Protein AF-A0A498CNS0-F1 (afdb_monomer_lite)

pLDDT: mean 87.63, std 14.78, range [34.78, 98.25]

Organism: NCBI:txid2321404

Radius of gyration: 16.51 Å; chains: 1; bounding box: 41×41×43 Å

Secondary structure (DSSP, 8-state):
---PPTT-EE--HHHHHT-TTTGGGS-SSPPTT-EEEEEEE-SSEEEEEEEEE-SSS-EEEEEEEEEEPPTTTTTS---TT-GGGT-GGGSPSSHHHHS-HHHHHHHHS-EEEGGG--HHHHHHH---GGGT-TT--SEEEEEEETTTEEEEEEEES--HHHHHHHHHTSHHHHTTTTT--

Sequence (181 aa):
MDVLPSGIRDLTYAEALADPDFGGCVPRELVEGFAVREAHRGADSLFISFEQAVGNADYRELVLSASRAEPGDGERTVDVDAVESYDVHLYEIPWADSVPEKYMETFDHPLFRAEDLSPQVLARRVYDHRELGDEHVAADFSVLCKGGVTIRVMARNIDALALFDLLQSLPAVTAGQDAAG

Structure (mmCIF, N/CA/C/O backbone):
data_AF-A0A498CNS0-F1
#
_entry.id   AF-A0A498CNS0-F1
#
loop_
_atom_site.group_PDB
_atom_site.id
_atom_site.type_symbol
_atom_site.label_atom_id
_atom_site.label_alt_id
_atom_site.label_comp_id
_atom_site.label_asym_id
_atom_site.label_entity_id
_atom_site.label_seq_id
_atom_site.pdbx_PDB_ins_code
_atom_site.Cartn_x
_atom_site.Cartn_y
_atom_site.Cartn_z
_atom_site.occupancy
_atom_site.B_iso_or_equiv
_atom_site.auth_seq_id
_atom_site.auth_comp_id
_atom_site.auth_asym_id
_atom_site.auth_atom_id
_atom_site.pdbx_PDB_model_num
ATOM 1 N N . MET A 1 1 ? 11.265 16.323 -20.948 1.00 36.50 1 MET A N 1
ATOM 2 C CA . MET A 1 1 ? 12.182 15.826 -19.907 1.00 36.50 1 MET A CA 1
ATOM 3 C C . MET A 1 1 ? 11.947 16.712 -18.712 1.00 36.50 1 MET A C 1
ATOM 5 O O . MET A 1 1 ? 12.501 17.805 -18.670 1.00 36.50 1 MET A O 1
ATOM 9 N N . ASP A 1 2 ? 11.033 16.299 -17.841 1.00 40.03 2 ASP A N 1
ATOM 10 C CA . ASP A 1 2 ? 10.845 16.978 -16.567 1.00 40.03 2 ASP A CA 1
ATOM 11 C C . ASP A 1 2 ? 12.054 16.667 -15.695 1.00 40.03 2 ASP A C 1
ATOM 13 O O . ASP A 1 2 ? 12.425 15.512 -15.498 1.00 40.03 2 ASP A O 1
ATOM 17 N N . VAL A 1 3 ? 12.739 17.723 -15.268 1.00 44.88 3 VAL A N 1
ATOM 18 C CA . VAL A 1 3 ? 13.850 17.611 -14.332 1.00 44.88 3 VAL A CA 1
ATOM 19 C C . VAL A 1 3 ? 13.221 17.394 -12.967 1.00 44.88 3 VAL A C 1
ATOM 21 O O . VAL A 1 3 ? 12.591 18.305 -12.427 1.00 44.88 3 VAL A O 1
ATOM 24 N N . LEU A 1 4 ? 13.362 16.185 -12.431 1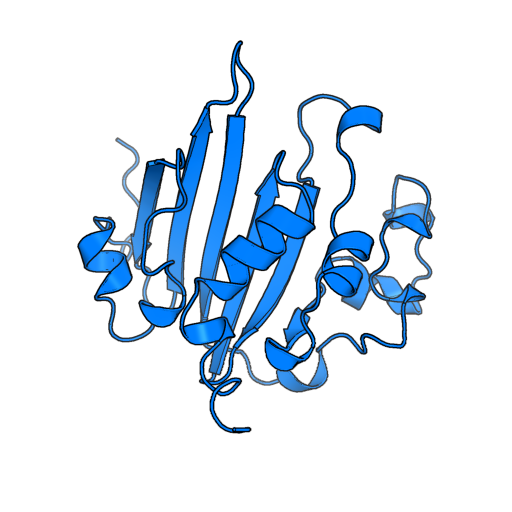.00 53.28 4 LEU A N 1
ATOM 25 C CA . LEU A 1 4 ? 12.914 15.880 -11.080 1.00 53.28 4 LEU A CA 1
ATOM 26 C C . LEU A 1 4 ? 13.603 16.827 -10.077 1.00 53.28 4 LEU A C 1
ATOM 28 O O . LEU A 1 4 ? 14.767 17.197 -10.279 1.00 53.28 4 LEU A O 1
ATOM 32 N N . PRO A 1 5 ? 12.910 17.251 -9.005 1.00 57.84 5 PRO A N 1
ATOM 33 C CA . PRO A 1 5 ? 13.506 18.102 -7.986 1.00 57.84 5 PRO A CA 1
ATOM 34 C C . PRO A 1 5 ? 14.799 17.490 -7.429 1.00 57.84 5 PRO A C 1
ATOM 36 O O . PRO A 1 5 ? 14.961 16.270 -7.362 1.00 57.84 5 PRO A O 1
ATOM 39 N N . SER A 1 6 ? 15.743 18.347 -7.033 1.00 58.00 6 SER A N 1
ATOM 40 C CA . SER A 1 6 ? 17.049 17.921 -6.522 1.00 58.00 6 SER A CA 1
ATOM 41 C C . SER A 1 6 ? 16.903 16.877 -5.409 1.00 58.00 6 SER A C 1
ATOM 43 O O . SER A 1 6 ? 16.228 17.140 -4.415 1.00 58.00 6 SER A O 1
ATOM 45 N N . GLY A 1 7 ? 17.567 15.728 -5.561 1.00 74.69 7 GLY A N 1
ATOM 46 C CA . GLY A 1 7 ? 17.535 14.627 -4.591 1.00 74.69 7 GLY A CA 1
ATOM 47 C C . GLY A 1 7 ? 16.609 13.464 -4.961 1.00 74.69 7 GLY A C 1
ATOM 48 O O . GLY A 1 7 ? 16.581 12.486 -4.220 1.00 74.69 7 GLY A O 1
ATOM 49 N N . ILE A 1 8 ? 15.900 13.537 -6.093 1.00 85.06 8 ILE A N 1
ATOM 50 C CA . ILE A 1 8 ? 15.163 12.401 -6.658 1.00 85.06 8 ILE A CA 1
ATOM 51 C C . ILE A 1 8 ? 15.997 11.737 -7.761 1.00 85.06 8 ILE A C 1
ATOM 53 O O . ILE A 1 8 ? 16.571 12.419 -8.613 1.00 85.06 8 ILE A O 1
ATOM 57 N N . ARG A 1 9 ? 16.082 10.405 -7.728 1.00 92.38 9 ARG A N 1
ATOM 58 C CA . ARG A 1 9 ? 16.800 9.578 -8.707 1.00 92.38 9 ARG A CA 1
ATOM 59 C C . ARG A 1 9 ? 15.845 8.593 -9.375 1.00 92.38 9 ARG A C 1
ATOM 61 O O . ARG A 1 9 ? 15.228 7.801 -8.668 1.00 92.38 9 ARG A O 1
ATOM 68 N N . ASP A 1 10 ? 15.805 8.590 -10.706 1.00 95.81 10 ASP A N 1
ATOM 69 C CA . ASP A 1 10 ? 15.122 7.550 -11.484 1.00 95.81 10 ASP A CA 1
ATOM 70 C C . ASP A 1 10 ? 15.713 6.169 -11.171 1.00 95.81 10 ASP A C 1
ATOM 72 O O . ASP A 1 10 ? 16.935 6.004 -11.076 1.00 95.81 10 ASP A O 1
ATOM 76 N N . LEU A 1 11 ? 14.848 5.169 -11.047 1.00 96.38 11 LEU A N 1
ATOM 77 C CA . LEU A 1 11 ? 15.221 3.778 -10.843 1.00 96.38 11 LEU A CA 1
ATOM 78 C C . LEU A 1 11 ? 14.730 2.914 -12.000 1.00 96.38 11 LEU A C 1
ATOM 80 O O 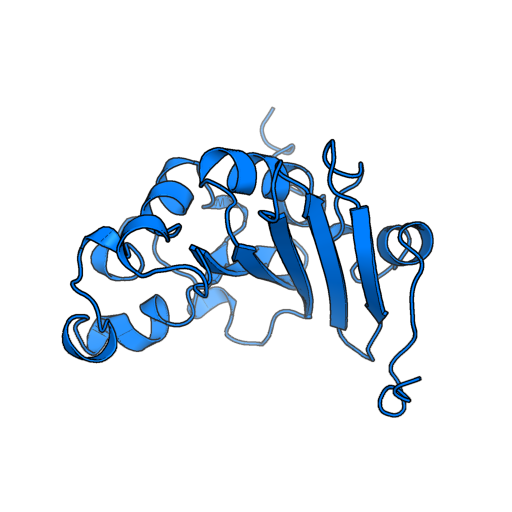. LEU A 1 11 ? 13.617 3.059 -12.504 1.00 96.38 11 LEU A O 1
ATOM 84 N N . THR A 1 12 ? 15.526 1.915 -12.354 1.00 95.88 12 THR A N 1
ATOM 85 C CA . THR A 1 12 ? 14.996 0.709 -12.991 1.00 95.88 12 THR A CA 1
ATOM 86 C C . THR A 1 12 ? 14.241 -0.142 -11.965 1.00 95.88 12 THR A C 1
ATOM 88 O O . THR A 1 12 ? 14.486 -0.056 -10.762 1.00 95.88 12 THR A O 1
ATOM 91 N N . TYR A 1 13 ? 13.372 -1.045 -12.427 1.00 95.06 13 TYR A N 1
ATOM 92 C CA . TYR A 1 13 ? 12.697 -2.003 -11.542 1.00 95.06 13 TYR A CA 1
ATOM 93 C C . TYR A 1 13 ? 13.680 -2.836 -10.704 1.00 95.06 13 TYR A C 1
ATOM 95 O O . TYR A 1 13 ? 13.464 -3.045 -9.515 1.00 95.06 13 TYR A O 1
ATOM 103 N N . ALA A 1 14 ? 14.796 -3.265 -11.305 1.00 95.25 14 ALA A N 1
ATOM 104 C CA . ALA A 1 14 ? 15.825 -4.028 -10.604 1.00 95.25 14 ALA A CA 1
ATOM 105 C C . ALA A 1 14 ? 16.505 -3.209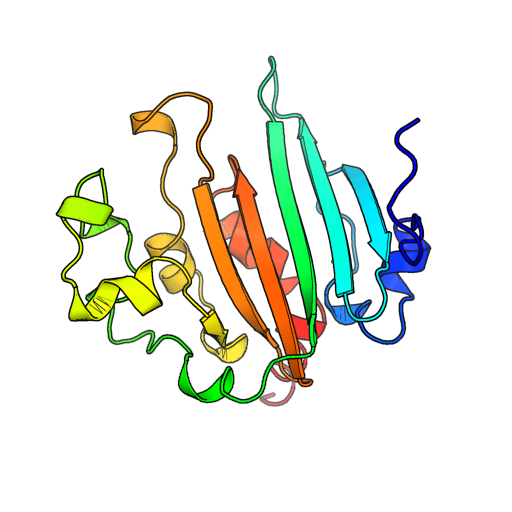 -9.495 1.00 95.25 14 ALA A C 1
ATOM 107 O O . ALA A 1 14 ? 16.799 -3.749 -8.433 1.00 95.25 14 ALA A O 1
ATOM 108 N N . GLU A 1 15 ? 16.735 -1.912 -9.714 1.00 96.81 15 GLU A N 1
ATOM 109 C CA . GLU A 1 15 ? 17.269 -1.022 -8.679 1.00 96.81 15 GLU A CA 1
ATOM 110 C C . GLU A 1 15 ? 16.251 -0.735 -7.578 1.00 96.81 15 GLU A C 1
ATOM 112 O O . GLU A 1 15 ? 16.641 -0.681 -6.417 1.00 96.81 15 GLU A O 1
ATOM 117 N N . ALA A 1 16 ? 14.968 -0.584 -7.920 1.00 96.56 16 ALA A N 1
ATOM 118 C CA . ALA A 1 16 ? 13.899 -0.427 -6.939 1.00 96.56 16 ALA A CA 1
ATOM 119 C C . ALA A 1 16 ? 13.783 -1.668 -6.044 1.00 96.56 16 ALA A C 1
ATOM 121 O O . ALA A 1 16 ? 13.741 -1.545 -4.825 1.00 96.56 16 ALA A O 1
ATOM 122 N N . LEU A 1 17 ? 13.819 -2.864 -6.636 1.00 95.06 17 LEU A N 1
ATOM 123 C CA . LEU A 1 17 ? 13.785 -4.132 -5.907 1.00 95.06 17 LEU A CA 1
ATOM 124 C C . LEU A 1 17 ? 15.029 -4.341 -5.025 1.00 95.06 17 LEU A C 1
ATOM 126 O O . LEU A 1 17 ? 14.938 -4.935 -3.953 1.00 95.06 17 LEU A O 1
ATOM 130 N N . ALA A 1 18 ? 16.190 -3.858 -5.472 1.00 96.00 18 ALA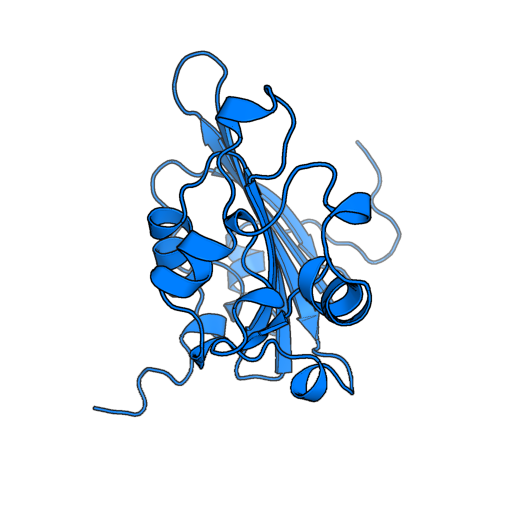 A N 1
ATOM 131 C CA . ALA A 1 18 ? 17.447 -3.936 -4.732 1.00 96.00 18 ALA A CA 1
ATOM 132 C C . ALA A 1 18 ? 17.643 -2.791 -3.720 1.00 96.00 18 ALA A C 1
ATOM 134 O O . ALA A 1 18 ? 18.686 -2.752 -3.061 1.00 96.00 18 ALA A O 1
ATOM 135 N N . ASP A 1 19 ? 16.691 -1.857 -3.598 1.00 96.25 19 ASP A N 1
ATOM 136 C CA . ASP A 1 19 ? 16.806 -0.747 -2.658 1.00 96.25 19 ASP A CA 1
ATOM 137 C C . ASP A 1 19 ? 16.874 -1.283 -1.214 1.00 96.25 19 ASP A C 1
ATOM 139 O O . ASP A 1 19 ? 16.013 -2.069 -0.802 1.00 96.25 19 ASP A O 1
ATOM 143 N N . PRO A 1 20 ? 17.893 -0.895 -0.427 1.00 93.56 20 PRO A N 1
ATOM 144 C CA . PRO A 1 20 ? 18.124 -1.474 0.893 1.00 93.56 20 PRO A CA 1
ATOM 145 C C . PRO A 1 20 ? 17.053 -1.088 1.918 1.00 93.56 20 PRO A C 1
ATOM 147 O O . PRO A 1 20 ? 16.869 -1.806 2.901 1.00 93.56 20 PRO A O 1
ATOM 150 N N . ASP A 1 21 ? 16.364 0.034 1.707 1.00 94.50 21 ASP A N 1
ATOM 151 C CA . ASP A 1 21 ? 15.381 0.569 2.643 1.00 94.50 21 ASP A CA 1
ATOM 152 C C . ASP A 1 21 ? 13.959 0.169 2.255 1.00 94.50 21 ASP A C 1
ATOM 154 O O . ASP A 1 21 ? 13.146 -0.150 3.123 1.00 94.50 21 ASP A O 1
ATOM 158 N N . PHE A 1 22 ? 13.671 0.191 0.952 1.00 96.56 22 PHE A N 1
ATOM 159 C CA . PHE A 1 22 ? 12.317 0.096 0.414 1.00 96.56 22 PHE A CA 1
ATOM 160 C C . PHE A 1 22 ? 12.123 -1.030 -0.602 1.00 96.56 22 PHE A C 1
ATOM 162 O O . PHE A 1 22 ? 10.997 -1.226 -1.052 1.00 96.56 22 PHE A O 1
ATOM 169 N N . GLY A 1 23 ? 13.148 -1.827 -0.924 1.00 95.38 23 GLY A N 1
ATOM 170 C CA . GLY A 1 23 ? 13.028 -2.932 -1.884 1.00 95.38 23 GLY A CA 1
ATOM 171 C C . GLY A 1 23 ? 11.989 -3.984 -1.485 1.00 95.38 23 GLY A C 1
ATOM 172 O O . GLY A 1 23 ? 11.350 -4.587 -2.340 1.00 95.38 23 GLY A O 1
ATOM 173 N N . GLY A 1 24 ? 11.718 -4.137 -0.183 1.00 94.88 24 GLY A N 1
ATOM 174 C CA . GLY A 1 24 ? 10.618 -4.972 0.311 1.00 94.88 24 GLY A CA 1
ATOM 175 C C . GLY A 1 24 ? 9.215 -4.447 -0.029 1.00 94.88 24 GLY A C 1
ATOM 176 O O . GLY A 1 24 ? 8.250 -5.196 0.060 1.00 94.88 24 GLY A O 1
ATOM 177 N N . CYS A 1 25 ? 9.079 -3.185 -0.426 1.00 95.50 25 CYS A N 1
ATOM 178 C CA . CYS A 1 25 ? 7.808 -2.582 -0.841 1.00 95.50 25 CYS A CA 1
ATOM 179 C C . CYS A 1 25 ? 7.560 -2.716 -2.346 1.00 95.50 25 CYS A C 1
ATOM 181 O O . CYS A 1 25 ? 6.538 -2.256 -2.845 1.00 95.50 25 CYS A O 1
ATOM 183 N N . VAL A 1 26 ? 8.499 -3.318 -3.073 1.00 94.94 26 VAL A N 1
ATOM 184 C CA . VAL A 1 26 ? 8.379 -3.598 -4.499 1.00 94.94 26 VAL A CA 1
ATOM 185 C C . VAL A 1 26 ? 7.979 -5.071 -4.653 1.00 94.94 26 VAL A C 1
ATOM 187 O O . VAL A 1 26 ? 8.562 -5.923 -3.974 1.00 94.94 26 VAL A O 1
ATOM 190 N N . PRO A 1 27 ? 6.997 -5.405 -5.512 1.00 92.38 27 PRO A N 1
ATOM 191 C CA . PRO A 1 27 ? 6.693 -6.793 -5.854 1.00 92.38 27 PRO A CA 1
ATOM 192 C C . PRO A 1 27 ? 7.969 -7.551 -6.247 1.00 92.38 27 PRO A C 1
ATOM 194 O O . PRO A 1 27 ? 8.820 -7.004 -6.942 1.00 92.38 27 PRO A O 1
ATOM 197 N N . ARG A 1 28 ? 8.151 -8.804 -5.809 1.00 86.62 28 ARG A N 1
ATOM 198 C CA . ARG A 1 28 ? 9.339 -9.590 -6.222 1.00 86.62 28 ARG A CA 1
ATOM 199 C C . ARG A 1 28 ? 9.298 -9.954 -7.696 1.00 86.62 28 ARG A C 1
ATOM 201 O O . ARG A 1 28 ? 10.308 -9.898 -8.395 1.00 86.62 28 ARG A O 1
ATOM 208 N N . GLU A 1 29 ? 8.115 -10.325 -8.148 1.00 84.19 29 GLU A N 1
ATOM 209 C CA . GLU A 1 29 ? 7.830 -10.645 -9.532 1.00 84.19 29 GLU A CA 1
ATOM 210 C C . GLU A 1 29 ? 6.868 -9.598 -10.062 1.00 84.19 29 GLU A C 1
ATOM 212 O O . GLU A 1 29 ? 5.942 -9.171 -9.369 1.00 84.19 29 GLU A O 1
ATOM 217 N N . LEU A 1 30 ? 7.119 -9.162 -11.292 1.00 78.50 30 LEU A N 1
ATOM 218 C CA . LEU A 1 30 ? 6.216 -8.247 -11.957 1.00 78.50 30 LEU A CA 1
ATOM 219 C C . LEU A 1 30 ? 4.898 -8.983 -12.172 1.00 78.50 30 LEU A C 1
ATOM 221 O O . LEU A 1 30 ? 4.879 -10.053 -12.783 1.00 78.50 30 LEU A O 1
ATOM 225 N N . VAL A 1 31 ? 3.812 -8.422 -11.653 1.00 74.38 31 VAL A N 1
ATOM 226 C CA . VAL A 1 31 ? 2.499 -9.047 -11.789 1.00 74.38 31 VAL A CA 1
ATOM 227 C C . VAL A 1 31 ? 2.139 -9.157 -13.259 1.00 74.38 31 VAL A C 1
ATOM 229 O O . VAL A 1 31 ? 2.382 -8.239 -14.043 1.00 74.38 31 VAL A O 1
ATOM 232 N N . GLU A 1 32 ? 1.613 -10.318 -13.644 1.00 79.56 32 GLU A N 1
ATOM 233 C CA . GLU A 1 32 ? 1.422 -10.668 -15.045 1.00 79.56 32 GLU A CA 1
ATOM 234 C C . GLU A 1 32 ? 0.645 -9.576 -15.795 1.00 79.56 32 GLU A C 1
ATOM 236 O O . GLU A 1 32 ? -0.454 -9.172 -15.412 1.00 79.56 32 GLU A O 1
ATOM 241 N N . GLY A 1 33 ? 1.251 -9.082 -16.876 1.00 82.38 33 GLY A N 1
ATOM 242 C CA . GLY A 1 33 ? 0.691 -8.051 -17.744 1.00 82.38 33 GLY A CA 1
ATOM 243 C C . GLY A 1 33 ? 0.803 -6.611 -17.230 1.00 82.38 33 GLY A C 1
ATOM 244 O O . GLY A 1 33 ? 0.496 -5.703 -18.001 1.00 82.38 33 GLY A O 1
ATOM 245 N N . PHE A 1 34 ? 1.281 -6.374 -16.006 1.00 89.69 34 PHE A N 1
ATOM 246 C CA . PHE A 1 34 ? 1.726 -5.044 -15.588 1.00 89.69 34 PHE A CA 1
ATOM 247 C C . PHE A 1 34 ? 3.117 -4.752 -16.144 1.00 89.69 34 PHE A C 1
ATOM 249 O O . PHE A 1 34 ? 3.992 -5.610 -16.164 1.00 89.69 34 PHE A O 1
ATOM 256 N N . ALA A 1 35 ? 3.330 -3.517 -16.581 1.00 92.44 35 ALA A N 1
ATOM 257 C CA . ALA A 1 35 ? 4.625 -2.972 -16.947 1.00 92.44 35 ALA A CA 1
ATOM 258 C C . ALA A 1 35 ? 4.968 -1.816 -16.007 1.00 92.44 35 ALA A C 1
ATOM 260 O O . ALA A 1 35 ? 4.101 -1.014 -15.664 1.00 92.44 35 ALA A O 1
ATOM 261 N N . VAL A 1 36 ? 6.237 -1.709 -15.614 1.00 94.75 36 VAL A N 1
ATOM 262 C CA . VAL A 1 36 ? 6.721 -0.560 -14.836 1.00 94.75 36 VAL A CA 1
ATOM 263 C C . VAL A 1 36 ? 6.646 0.684 -15.712 1.00 94.75 36 VAL A C 1
ATOM 265 O O . VAL A 1 36 ? 7.128 0.667 -16.848 1.00 94.75 36 VAL A O 1
ATOM 268 N N . ARG A 1 37 ? 6.042 1.752 -15.192 1.00 94.88 37 ARG A N 1
ATOM 269 C CA . ARG A 1 37 ? 5.937 3.037 -15.886 1.00 94.88 37 ARG A CA 1
ATOM 270 C C . ARG A 1 37 ? 7.033 3.987 -15.468 1.00 94.88 37 ARG A C 1
ATOM 272 O O . ARG A 1 37 ? 7.766 4.487 -16.315 1.00 94.88 37 ARG A O 1
ATOM 279 N N . GLU A 1 38 ? 7.180 4.166 -14.170 1.00 95.25 38 GLU A N 1
ATOM 280 C CA . GLU A 1 38 ? 8.241 4.966 -13.590 1.00 95.25 38 GLU A CA 1
ATOM 281 C C . GLU A 1 38 ? 8.546 4.476 -12.178 1.00 95.25 38 GLU A C 1
ATOM 283 O O . GLU A 1 38 ? 7.704 3.882 -11.502 1.00 95.25 38 GLU A O 1
ATOM 288 N N . ALA A 1 39 ? 9.777 4.711 -11.746 1.00 96.75 39 ALA A N 1
ATOM 289 C CA . ALA A 1 39 ? 10.206 4.447 -10.390 1.00 96.75 39 ALA A CA 1
ATOM 290 C C . ALA A 1 39 ? 11.235 5.497 -9.988 1.00 96.75 39 ALA A C 1
ATOM 292 O O . ALA A 1 39 ? 12.136 5.812 -10.764 1.00 96.75 39 ALA A O 1
ATOM 293 N N . HIS A 1 40 ? 11.113 6.007 -8.768 1.00 95.69 40 HIS A N 1
ATOM 294 C CA . HIS A 1 40 ? 11.915 7.115 -8.264 1.00 95.69 40 HIS A CA 1
ATOM 295 C C . HIS A 1 40 ? 12.326 6.863 -6.820 1.00 95.69 40 HIS A C 1
ATOM 297 O O . HIS A 1 40 ? 11.519 6.431 -5.997 1.00 95.69 40 HIS A O 1
ATOM 303 N N . ARG A 1 41 ? 13.570 7.196 -6.481 1.00 96.31 41 ARG A N 1
ATOM 304 C CA . ARG A 1 41 ? 14.072 7.229 -5.105 1.00 96.31 41 ARG A CA 1
ATOM 305 C C . ARG A 1 41 ? 14.225 8.675 -4.658 1.00 96.31 41 ARG A C 1
ATOM 307 O O . ARG A 1 41 ? 15.034 9.398 -5.234 1.00 96.31 41 ARG A O 1
ATOM 314 N N . GLY A 1 42 ? 13.467 9.086 -3.644 1.00 92.88 42 GLY A N 1
ATOM 315 C CA . GLY A 1 42 ? 13.698 10.330 -2.902 1.00 92.88 42 GLY A CA 1
ATOM 316 C C . GLY A 1 42 ? 14.775 10.153 -1.826 1.00 92.88 42 GLY A C 1
ATOM 317 O O . GLY A 1 42 ? 15.505 9.170 -1.845 1.00 92.88 42 GLY A O 1
ATOM 318 N N . ALA A 1 43 ? 14.862 11.057 -0.847 1.00 89.69 43 ALA A N 1
ATOM 319 C CA . ALA A 1 43 ? 15.755 10.871 0.306 1.00 89.69 43 ALA A CA 1
ATOM 320 C C . ALA A 1 43 ? 15.239 9.763 1.245 1.00 89.69 43 ALA A C 1
ATOM 322 O O . ALA A 1 43 ? 15.941 8.786 1.502 1.00 89.69 43 ALA A O 1
ATOM 323 N N . ASP A 1 44 ? 13.961 9.839 1.624 1.00 91.25 44 ASP A N 1
ATOM 324 C CA . ASP A 1 44 ? 13.314 8.939 2.595 1.00 91.25 44 ASP A CA 1
ATOM 325 C C . ASP A 1 44 ? 12.070 8.241 2.028 1.00 91.25 44 ASP A C 1
ATOM 327 O O . ASP A 1 44 ? 11.182 7.814 2.768 1.00 91.25 44 ASP A O 1
ATOM 331 N N . SER A 1 45 ? 11.996 8.135 0.700 1.00 95.25 45 SER A N 1
ATOM 332 C CA . SER A 1 45 ? 10.889 7.484 0.011 1.00 95.25 45 SER A CA 1
ATOM 333 C C . SER A 1 45 ? 11.310 6.778 -1.272 1.00 95.25 45 SER A C 1
ATOM 335 O O . SER A 1 45 ? 12.308 7.143 -1.905 1.00 95.25 45 SER A O 1
ATOM 337 N N . LEU A 1 46 ? 10.509 5.790 -1.663 1.00 97.62 46 LEU A N 1
ATOM 338 C CA . LEU A 1 46 ? 10.535 5.142 -2.969 1.00 97.62 46 LEU A CA 1
ATOM 339 C C . LEU A 1 46 ? 9.133 5.191 -3.569 1.00 97.62 46 LEU A C 1
ATOM 341 O O . LEU A 1 46 ? 8.164 4.796 -2.928 1.00 97.62 46 LEU A O 1
ATOM 345 N N . PHE A 1 47 ? 9.040 5.649 -4.807 1.00 97.50 47 PHE A N 1
ATOM 346 C CA . PHE A 1 47 ? 7.823 5.641 -5.605 1.00 97.50 47 PHE A CA 1
ATOM 347 C C . PHE A 1 47 ? 7.993 4.657 -6.757 1.00 97.50 47 PHE A C 1
ATOM 349 O O . PHE A 1 47 ? 9.051 4.628 -7.387 1.00 97.50 47 PHE A O 1
ATOM 356 N N . ILE A 1 48 ? 6.960 3.879 -7.060 1.00 97.19 48 ILE A N 1
ATOM 357 C CA . ILE A 1 48 ? 6.900 3.067 -8.271 1.00 97.19 48 ILE A CA 1
ATOM 358 C C . ILE A 1 48 ? 5.462 2.962 -8.768 1.00 97.19 48 ILE A C 1
ATOM 360 O O . ILE A 1 48 ? 4.540 2.723 -7.987 1.00 97.19 48 ILE A O 1
ATOM 364 N N . SER A 1 49 ? 5.277 3.125 -10.074 1.00 96.06 49 SER A N 1
ATOM 365 C CA . SER A 1 49 ? 3.990 2.943 -10.733 1.00 96.06 49 SER A CA 1
ATOM 366 C C . SER A 1 49 ? 4.055 1.850 -11.793 1.00 96.06 49 SER A C 1
ATOM 368 O O . SER A 1 49 ? 5.059 1.644 -12.488 1.00 96.06 49 SER A O 1
ATOM 370 N N . PHE A 1 50 ? 2.949 1.130 -11.908 1.00 94.75 50 PHE A N 1
ATOM 371 C CA . PHE A 1 50 ? 2.749 0.042 -12.841 1.00 94.75 50 PHE A CA 1
ATOM 372 C C . PHE A 1 50 ? 1.473 0.286 -13.630 1.00 94.75 50 PHE A C 1
ATOM 374 O O . PHE A 1 50 ? 0.467 0.723 -13.074 1.00 94.75 50 PHE A O 1
ATOM 381 N N . GLU A 1 51 ? 1.491 -0.076 -14.908 1.00 93.38 51 GLU A N 1
ATOM 382 C CA . GLU A 1 51 ? 0.301 -0.052 -15.750 1.00 93.38 51 GLU A CA 1
ATOM 383 C C . GLU A 1 51 ? 0.143 -1.365 -16.512 1.00 93.38 51 GLU A C 1
ATOM 385 O O . GLU A 1 51 ? 1.106 -1.885 -17.076 1.00 93.38 51 GLU A O 1
ATOM 390 N N . GLN A 1 52 ? -1.083 -1.873 -16.573 1.00 90.81 52 GLN A N 1
ATOM 391 C CA . GLN A 1 52 ? -1.476 -2.999 -17.414 1.00 90.81 52 GLN A CA 1
ATOM 392 C C . GLN A 1 52 ? -2.543 -2.534 -18.403 1.00 90.81 52 GLN A C 1
ATOM 394 O O . GLN A 1 52 ? -3.595 -2.053 -17.994 1.00 90.81 52 GLN A O 1
ATOM 399 N N . ALA A 1 53 ? -2.311 -2.719 -19.702 1.00 87.69 53 ALA A N 1
ATOM 400 C CA . ALA A 1 53 ? -3.338 -2.467 -20.711 1.00 87.69 53 ALA A CA 1
ATOM 401 C C . ALA A 1 53 ? -4.424 -3.555 -20.653 1.00 87.69 53 ALA A C 1
ATOM 403 O O . ALA A 1 53 ? -4.106 -4.747 -20.618 1.00 87.69 53 ALA A O 1
ATOM 404 N N . VAL A 1 54 ? -5.699 -3.160 -20.687 1.00 81.06 54 VAL A N 1
ATOM 405 C CA . VAL A 1 54 ? -6.849 -4.072 -20.615 1.00 81.06 54 VAL A CA 1
ATOM 406 C C . VAL A 1 54 ? -7.780 -3.826 -21.803 1.00 81.06 54 VAL A C 1
ATOM 408 O O . VAL A 1 54 ? -8.862 -3.274 -21.685 1.00 81.06 54 VAL A O 1
ATOM 411 N N . GLY A 1 55 ? -7.369 -4.248 -22.999 1.00 75.06 55 GLY A N 1
ATOM 412 C CA . GLY A 1 55 ? -8.206 -4.106 -24.193 1.00 75.06 55 GLY A CA 1
ATOM 413 C C . GLY A 1 55 ? -8.268 -2.674 -24.741 1.00 75.06 55 GLY A C 1
ATOM 414 O O . GLY A 1 55 ? -7.247 -1.999 -24.848 1.00 75.06 55 GLY A O 1
ATOM 415 N N . ASN A 1 56 ? -9.442 -2.253 -25.218 1.00 62.59 56 ASN A N 1
ATOM 416 C CA . ASN A 1 56 ? -9.587 -1.099 -26.112 1.00 62.59 56 ASN A CA 1
ATOM 417 C C . ASN A 1 56 ? -9.606 0.232 -25.329 1.00 62.59 56 ASN A C 1
ATOM 419 O O . ASN A 1 56 ? -10.671 0.774 -25.066 1.00 62.59 56 ASN A O 1
ATOM 423 N N . ALA A 1 57 ? -8.411 0.749 -25.020 1.00 65.38 57 ALA A N 1
ATOM 424 C CA . ALA A 1 57 ? -8.124 2.006 -24.307 1.00 65.38 57 ALA A CA 1
ATOM 425 C C . ALA A 1 57 ? -8.283 2.002 -22.774 1.00 65.38 57 ALA A C 1
ATOM 427 O O . ALA A 1 57 ? -7.911 2.991 -22.146 1.00 65.38 57 ALA A O 1
ATOM 428 N N . ASP A 1 58 ? -8.707 0.890 -22.171 1.00 78.44 58 ASP A N 1
ATOM 429 C CA . ASP A 1 58 ? -8.694 0.741 -20.714 1.00 78.44 58 ASP A CA 1
ATOM 430 C C . ASP A 1 58 ? -7.322 0.288 -20.209 1.00 78.44 58 ASP A C 1
ATOM 432 O O . ASP A 1 58 ? -6.588 -0.467 -20.862 1.00 78.44 58 ASP A O 1
ATOM 436 N N . TYR A 1 59 ? -6.986 0.724 -19.001 1.00 85.81 59 TYR A N 1
ATOM 437 C CA . TYR A 1 59 ? -5.777 0.321 -18.302 1.00 85.81 59 TYR A CA 1
ATOM 438 C C . TYR A 1 59 ? -6.049 0.133 -16.812 1.00 85.81 59 TYR A C 1
ATOM 440 O O . TYR A 1 59 ? -6.981 0.702 -16.244 1.00 85.81 59 TYR A O 1
ATOM 448 N N . ARG A 1 60 ? -5.214 -0.680 -16.178 1.00 89.38 60 ARG A N 1
ATOM 449 C CA . ARG A 1 60 ? -5.090 -0.792 -14.728 1.00 89.38 60 ARG A CA 1
ATOM 450 C C . ARG A 1 60 ? -3.850 -0.060 -14.297 1.00 89.38 60 ARG A C 1
ATOM 452 O O . ARG A 1 60 ? -2.808 -0.225 -14.924 1.00 89.38 60 ARG A O 1
ATOM 459 N N . GLU A 1 61 ? -3.953 0.684 -13.212 1.00 92.12 61 GLU A N 1
ATOM 460 C CA . GLU A 1 61 ? -2.826 1.398 -12.628 1.00 92.12 61 GLU A CA 1
ATOM 461 C C . GLU A 1 61 ? -2.667 0.985 -11.173 1.00 92.12 61 GLU A C 1
ATOM 463 O O . GLU A 1 61 ? -3.645 0.918 -10.425 1.00 92.12 61 GLU A O 1
ATOM 468 N N . LEU A 1 62 ? -1.425 0.725 -10.785 1.00 94.12 62 LEU A N 1
ATOM 469 C CA . LEU A 1 62 ? -1.027 0.554 -9.400 1.00 94.12 62 LEU A CA 1
ATOM 470 C C . LEU A 1 62 ? 0.124 1.505 -9.116 1.00 94.12 62 LEU A C 1
ATOM 472 O O . LEU A 1 62 ? 1.140 1.474 -9.806 1.00 94.12 62 LEU A O 1
ATOM 476 N N . VAL A 1 63 ? -0.012 2.297 -8.064 1.00 96.06 63 VAL A N 1
ATOM 477 C CA . VAL A 1 63 ? 1.048 3.159 -7.556 1.00 96.06 63 VAL A CA 1
ATOM 478 C C . VAL A 1 63 ? 1.352 2.756 -6.125 1.00 96.06 63 VAL A C 1
ATOM 480 O O . VAL A 1 63 ? 0.451 2.667 -5.288 1.00 96.06 63 VAL A O 1
ATOM 483 N N . LEU A 1 64 ? 2.633 2.531 -5.851 1.00 97.62 64 LEU A N 1
ATOM 484 C CA . LEU A 1 64 ? 3.158 2.256 -4.523 1.00 97.62 64 LEU A CA 1
ATOM 485 C C . LEU A 1 64 ? 4.130 3.371 -4.150 1.00 97.62 64 LEU A C 1
ATOM 487 O O . LEU A 1 64 ? 5.110 3.620 -4.852 1.00 97.62 64 LEU A O 1
ATOM 491 N N . SER A 1 65 ? 3.864 4.033 -3.029 1.00 97.62 65 SER A N 1
ATOM 492 C CA . SER A 1 65 ? 4.764 5.028 -2.450 1.00 97.62 65 SER A CA 1
ATOM 493 C C . SER A 1 65 ? 5.146 4.594 -1.045 1.00 97.62 65 SER A C 1
ATOM 495 O O . SER A 1 65 ? 4.329 4.659 -0.129 1.00 97.62 65 SER A O 1
ATOM 497 N N . ALA A 1 66 ? 6.386 4.153 -0.877 1.00 97.75 66 ALA A N 1
ATOM 498 C CA . ALA A 1 66 ? 6.942 3.730 0.395 1.00 97.75 66 ALA A CA 1
ATOM 499 C C . ALA A 1 66 ? 7.714 4.870 1.067 1.00 97.75 66 ALA A C 1
ATOM 501 O O . ALA A 1 66 ? 8.460 5.596 0.408 1.00 97.75 66 ALA A O 1
ATOM 502 N N . SER A 1 67 ? 7.574 4.994 2.381 1.00 96.75 67 SER A N 1
ATOM 503 C CA . SER A 1 67 ? 8.364 5.890 3.229 1.00 96.75 67 SER A CA 1
ATOM 504 C C . SER A 1 67 ? 8.572 5.268 4.605 1.00 96.75 67 SER A C 1
ATOM 506 O O . SER A 1 67 ? 7.934 4.276 4.962 1.00 96.75 67 SER A O 1
ATOM 508 N N . ARG A 1 68 ? 9.472 5.829 5.415 1.00 95.31 68 ARG A N 1
ATOM 509 C CA . ARG A 1 68 ? 9.556 5.428 6.827 1.00 95.31 68 ARG A CA 1
ATOM 510 C C . ARG A 1 68 ? 8.231 5.718 7.530 1.00 95.31 68 ARG A C 1
ATOM 512 O O . ARG A 1 68 ? 7.600 6.733 7.245 1.00 95.31 68 ARG A O 1
ATOM 519 N N . ALA A 1 69 ? 7.833 4.816 8.423 1.00 94.56 69 ALA A N 1
ATOM 520 C CA . ALA A 1 69 ? 6.677 5.037 9.278 1.00 94.56 69 ALA A CA 1
ATOM 521 C C . ALA A 1 69 ? 6.932 6.241 10.190 1.00 94.56 69 ALA A C 1
ATOM 523 O O . ALA A 1 69 ? 8.036 6.404 10.726 1.00 94.56 69 ALA A O 1
ATOM 524 N N . GLU A 1 70 ? 5.915 7.075 10.364 1.00 93.00 70 GLU A N 1
ATOM 525 C CA . GLU A 1 70 ? 6.010 8.252 11.217 1.00 93.00 70 GLU A CA 1
ATOM 526 C C . GLU A 1 70 ? 5.711 7.900 12.684 1.00 93.00 70 GLU A C 1
ATOM 528 O O . GLU A 1 70 ? 4.983 6.942 12.973 1.00 93.00 70 GLU A O 1
ATOM 533 N N . PRO A 1 71 ? 6.244 8.663 13.656 1.00 92.06 71 PRO A N 1
ATOM 534 C CA . PRO A 1 71 ? 5.793 8.554 15.038 1.00 92.06 71 PRO A CA 1
ATOM 535 C C . PRO A 1 71 ? 4.276 8.782 15.112 1.00 92.06 71 PRO A C 1
ATOM 537 O O . PRO A 1 71 ? 3.798 9.827 14.682 1.00 92.06 71 PRO A O 1
ATOM 540 N N . GLY A 1 72 ? 3.525 7.832 15.671 1.00 90.62 72 GLY A N 1
ATOM 541 C CA . GLY A 1 72 ? 2.060 7.911 15.735 1.00 90.62 72 GLY A CA 1
ATOM 542 C C . GLY A 1 72 ? 1.321 7.045 14.708 1.00 90.62 72 GLY A C 1
ATOM 543 O O . GLY A 1 72 ? 0.122 6.815 14.862 1.00 90.62 72 GLY A O 1
ATOM 544 N N . ASP A 1 73 ? 2.005 6.528 13.676 1.00 92.19 73 ASP A N 1
ATOM 545 C CA . ASP A 1 73 ? 1.357 5.679 12.662 1.00 92.19 73 ASP A CA 1
ATOM 546 C C . ASP A 1 73 ? 0.753 4.410 13.285 1.00 92.19 73 ASP A C 1
ATOM 548 O O . ASP A 1 73 ? -0.288 3.938 12.838 1.00 92.19 73 ASP A O 1
ATOM 552 N N . GLY A 1 74 ? 1.361 3.877 14.350 1.00 90.75 74 GLY A N 1
ATOM 553 C CA . GLY A 1 74 ? 0.852 2.702 15.059 1.00 90.75 74 GLY A CA 1
ATOM 554 C C . GLY A 1 74 ? -0.478 2.945 15.778 1.00 90.75 74 GLY A C 1
ATOM 555 O O . GLY A 1 74 ? -1.293 2.029 15.867 1.00 90.75 74 GLY A O 1
ATOM 556 N N . GLU A 1 75 ? -0.706 4.157 16.277 1.00 91.69 75 GLU A N 1
ATOM 557 C CA . GLU A 1 75 ? -1.933 4.577 16.953 1.00 91.69 75 GLU A CA 1
ATOM 558 C C . GLU A 1 75 ? -3.031 4.996 15.965 1.00 91.69 75 GLU A C 1
ATOM 560 O O . GLU A 1 75 ? -4.212 4.851 16.271 1.00 91.69 75 GLU A O 1
ATOM 565 N N . ARG A 1 76 ? -2.648 5.484 14.778 1.00 93.56 76 ARG A N 1
ATOM 566 C CA . ARG A 1 76 ? -3.563 5.928 13.710 1.00 93.56 76 ARG A CA 1
ATOM 567 C C . ARG A 1 76 ? -4.147 4.779 12.884 1.00 93.56 76 ARG A C 1
ATOM 569 O O . ARG A 1 76 ? -5.015 4.994 12.040 1.00 93.56 76 ARG A O 1
ATOM 576 N N . THR A 1 77 ? -3.660 3.559 13.086 1.00 96.44 77 THR A N 1
ATOM 577 C CA . THR A 1 77 ? -4.131 2.397 12.332 1.00 96.44 77 THR A CA 1
ATOM 578 C C . THR A 1 77 ? -5.634 2.181 12.480 1.00 96.44 77 THR A C 1
ATOM 580 O O . THR A 1 77 ? -6.165 2.286 13.586 1.00 96.44 77 THR A O 1
ATOM 583 N N . VAL A 1 78 ? -6.277 1.768 11.395 1.00 96.94 78 VAL A N 1
ATOM 584 C CA . VAL A 1 78 ? -7.676 1.343 11.369 1.00 96.94 78 VAL A CA 1
ATOM 585 C C . VAL A 1 78 ? -7.894 0.162 12.319 1.00 96.94 78 VAL A C 1
ATOM 587 O O . VAL A 1 78 ? -7.121 -0.796 12.316 1.00 96.94 78 VAL A O 1
ATOM 590 N N . ASP A 1 79 ? -8.975 0.217 13.093 1.00 96.38 79 ASP A N 1
ATOM 591 C CA . ASP A 1 79 ? -9.572 -0.962 13.721 1.00 96.38 79 ASP A CA 1
ATOM 592 C C . ASP A 1 79 ? -10.474 -1.651 12.685 1.00 96.38 79 ASP A C 1
ATOM 594 O O . ASP A 1 79 ? -11.512 -1.113 12.294 1.00 96.38 79 ASP A O 1
ATOM 598 N N . VAL A 1 80 ? -10.063 -2.822 12.189 1.00 96.56 80 VAL A N 1
ATOM 599 C CA . VAL A 1 80 ? -10.764 -3.517 11.093 1.00 96.56 80 VAL A CA 1
ATOM 600 C C . VAL A 1 80 ? -12.151 -4.037 11.477 1.00 96.56 80 VAL A C 1
ATOM 602 O O . VAL A 1 80 ? -12.969 -4.278 10.578 1.00 96.56 80 VAL A O 1
ATOM 605 N N . ASP A 1 81 ? -12.435 -4.154 12.777 1.00 96.44 81 ASP A N 1
ATOM 606 C CA . ASP A 1 81 ? -13.758 -4.500 13.298 1.00 96.44 81 ASP A CA 1
ATOM 607 C C . ASP A 1 81 ? -14.701 -3.281 13.324 1.00 96.44 81 ASP A C 1
ATOM 609 O O . ASP A 1 81 ? -15.922 -3.441 13.239 1.00 96.44 81 ASP A O 1
ATOM 613 N N . ALA A 1 82 ? -14.160 -2.058 13.353 1.00 96.50 82 ALA A N 1
ATOM 614 C CA . ALA A 1 82 ? -14.910 -0.805 13.259 1.00 96.50 82 ALA A CA 1
ATOM 615 C C . ALA A 1 82 ? -15.168 -0.422 11.790 1.00 96.50 82 ALA A C 1
ATOM 617 O O . ALA A 1 82 ? -14.620 0.554 11.269 1.00 96.50 82 ALA A O 1
ATOM 618 N N . VAL A 1 83 ? -16.001 -1.211 11.108 1.00 97.25 83 VAL A N 1
ATOM 619 C CA . VAL A 1 83 ? -16.262 -1.116 9.657 1.00 97.25 83 VAL A CA 1
ATOM 620 C C . VAL A 1 83 ? -16.676 0.277 9.182 1.00 97.25 83 VAL A C 1
ATOM 622 O O . VAL A 1 83 ? -16.272 0.705 8.105 1.00 97.25 83 VAL A O 1
ATOM 625 N N . GLU A 1 84 ? -17.403 1.029 10.005 1.00 97.12 84 GLU A N 1
ATOM 626 C CA . GLU A 1 84 ? -17.863 2.386 9.704 1.00 97.12 84 GLU A CA 1
ATOM 627 C C . GLU A 1 84 ? -16.715 3.386 9.506 1.00 97.12 84 GLU A C 1
ATOM 629 O O . GLU A 1 84 ? -16.932 4.462 8.951 1.00 97.12 84 GLU A O 1
ATOM 634 N N . SER A 1 85 ? -15.503 3.044 9.948 1.00 96.62 85 SER A N 1
ATOM 635 C CA . SER A 1 85 ? -14.319 3.891 9.809 1.00 96.62 85 SER A CA 1
ATOM 636 C C . SER A 1 85 ? -13.619 3.782 8.453 1.00 96.62 85 SER A C 1
ATOM 638 O O . SER A 1 85 ? -12.788 4.635 8.158 1.00 96.62 85 SER A O 1
ATOM 640 N N . TYR A 1 86 ? -13.924 2.771 7.626 1.00 96.56 86 TYR A N 1
ATOM 641 C CA . TYR A 1 86 ? -13.193 2.549 6.367 1.00 96.56 86 TYR A CA 1
ATOM 642 C C . TYR A 1 86 ? -14.004 1.937 5.217 1.00 96.56 86 TYR A C 1
ATOM 644 O O . TYR A 1 86 ? -13.540 1.984 4.074 1.00 96.56 86 TYR A O 1
ATOM 652 N N . ASP A 1 87 ? -15.168 1.341 5.489 1.00 96.31 87 ASP A N 1
ATOM 653 C CA . ASP A 1 87 ? -16.001 0.722 4.459 1.00 96.31 87 ASP A CA 1
ATOM 654 C C . ASP A 1 87 ? -16.689 1.799 3.616 1.00 96.31 87 ASP A C 1
ATOM 656 O O . ASP A 1 87 ? -17.575 2.523 4.078 1.00 96.31 87 ASP A O 1
ATOM 660 N N . VAL A 1 88 ? -16.254 1.913 2.363 1.00 93.88 88 VAL A N 1
ATOM 661 C CA . VAL A 1 88 ? -16.714 2.946 1.429 1.00 93.88 88 VAL A CA 1
ATOM 662 C C . VAL A 1 88 ? -18.131 2.700 0.930 1.00 93.88 88 VAL A C 1
ATOM 664 O O . VAL A 1 88 ? -18.785 3.634 0.476 1.00 93.88 88 VAL A O 1
ATOM 667 N N . HIS A 1 89 ? -18.628 1.466 1.045 1.00 92.31 89 HIS A N 1
ATOM 668 C CA . HIS A 1 89 ? -19.958 1.075 0.572 1.00 92.31 89 HIS A CA 1
ATOM 669 C C . HIS A 1 89 ? -21.067 1.421 1.571 1.00 92.31 89 HIS A C 1
ATOM 671 O O . HIS A 1 89 ? -22.247 1.289 1.252 1.00 92.31 89 HIS A O 1
ATOM 677 N N . LEU A 1 90 ? -20.712 1.868 2.782 1.00 95.56 90 LEU A N 1
ATOM 678 C CA . LEU A 1 90 ? -21.674 2.314 3.796 1.00 95.56 90 LEU A CA 1
ATOM 679 C C . LEU A 1 90 ? -22.187 3.740 3.563 1.00 95.56 90 LEU A C 1
ATOM 681 O O . LEU A 1 90 ? -23.142 4.156 4.222 1.00 95.56 90 LEU A O 1
ATOM 685 N N . TYR A 1 91 ? -21.558 4.489 2.658 1.00 93.44 91 TYR A N 1
ATOM 686 C CA . TYR A 1 91 ? -21.751 5.924 2.523 1.00 93.44 91 TYR A CA 1
ATOM 687 C C . TYR A 1 91 ? -22.002 6.331 1.070 1.00 93.44 91 TYR A C 1
ATOM 689 O O . TYR A 1 91 ? -21.388 5.809 0.143 1.00 93.44 91 TYR A O 1
ATOM 697 N N . GLU A 1 92 ? -22.902 7.293 0.875 1.00 90.75 92 GLU A N 1
ATOM 698 C CA . GLU A 1 92 ? -23.193 7.861 -0.443 1.00 90.75 92 GLU A CA 1
ATOM 699 C C . GLU A 1 92 ? -22.107 8.856 -0.875 1.00 90.75 92 GLU A C 1
ATOM 701 O O . GLU A 1 92 ? -21.442 9.477 -0.057 1.00 90.75 92 GLU A O 1
ATOM 706 N N . ILE A 1 93 ? -21.919 9.040 -2.178 1.00 87.44 93 ILE A N 1
ATOM 707 C CA . ILE A 1 93 ? -20.970 10.030 -2.700 1.00 87.44 93 ILE A CA 1
ATOM 708 C C . ILE A 1 93 ? -21.714 11.357 -2.926 1.00 87.44 93 ILE A C 1
ATOM 710 O O . ILE A 1 93 ? -22.806 11.332 -3.498 1.00 87.44 93 ILE A O 1
ATOM 714 N N . PRO A 1 94 ? -21.150 12.518 -2.533 1.00 89.38 94 PRO A N 1
ATOM 715 C CA . PRO A 1 94 ? -19.785 12.730 -2.036 1.00 89.38 94 PRO A CA 1
ATOM 716 C C . PRO A 1 94 ? -19.584 12.331 -0.565 1.00 89.38 94 PRO A C 1
ATOM 718 O O . PRO A 1 94 ? -20.301 12.789 0.320 1.00 89.38 94 PRO A O 1
ATOM 721 N N . TRP A 1 95 ? -18.523 11.560 -0.293 1.00 91.06 95 TRP A N 1
ATOM 722 C CA . TRP A 1 95 ? -18.227 11.051 1.054 1.00 91.06 95 TRP A CA 1
ATOM 723 C C . TRP A 1 95 ? -18.038 12.144 2.110 1.00 91.06 95 TRP A C 1
ATOM 725 O O . TRP A 1 95 ? -18.376 11.933 3.272 1.00 91.06 95 TRP A O 1
ATOM 735 N N . ALA A 1 96 ? -17.558 13.323 1.700 1.00 91.06 96 ALA A N 1
ATOM 736 C CA . ALA A 1 96 ? -17.409 14.488 2.570 1.00 91.06 96 ALA A CA 1
ATOM 737 C C . ALA A 1 96 ? -18.722 14.899 3.267 1.00 91.06 96 ALA A C 1
ATOM 739 O O . ALA A 1 96 ? -18.673 15.445 4.367 1.00 91.06 96 ALA A O 1
ATOM 740 N N . ASP A 1 97 ? -19.876 14.609 2.652 1.00 93.94 97 ASP A N 1
ATOM 741 C CA . ASP A 1 97 ? -21.197 14.973 3.172 1.00 93.94 97 ASP A CA 1
ATOM 742 C C . ASP A 1 97 ? -21.889 13.818 3.921 1.00 93.94 97 ASP A C 1
ATOM 744 O O . ASP A 1 97 ? -22.785 14.052 4.735 1.00 93.94 97 ASP A O 1
ATOM 748 N N . SER A 1 98 ? -21.504 12.567 3.655 1.00 95.75 98 SER A N 1
ATOM 749 C CA . SER A 1 98 ? -22.193 11.373 4.164 1.00 95.75 98 SER A CA 1
ATOM 750 C C . SER A 1 98 ? -21.462 10.664 5.305 1.00 95.75 98 SER A C 1
ATOM 752 O O . SER A 1 98 ? -22.103 9.993 6.116 1.00 95.75 98 SER A O 1
ATOM 754 N N . VAL A 1 99 ? -20.130 10.752 5.356 1.00 97.12 99 VAL A N 1
ATOM 755 C CA . VAL A 1 99 ? -19.320 10.087 6.382 1.00 97.12 99 VAL A CA 1
ATOM 756 C C . VAL A 1 99 ? -19.404 10.901 7.678 1.00 97.12 99 VAL A C 1
ATOM 758 O O . VAL A 1 99 ? -19.112 12.098 7.674 1.00 97.12 99 VAL A O 1
ATOM 761 N N . PRO A 1 100 ? -19.779 10.294 8.818 1.00 97.19 100 PRO A N 1
ATOM 762 C CA . PRO A 1 100 ? -19.775 10.980 10.101 1.00 97.19 100 PRO A CA 1
ATOM 763 C C . PRO A 1 100 ? -18.395 11.554 10.436 1.00 97.19 100 PRO A C 1
ATOM 765 O O . PRO A 1 100 ? -17.394 10.848 10.344 1.00 97.19 100 PRO A O 1
ATOM 768 N N . GLU A 1 101 ? -18.350 12.794 10.932 1.00 96.19 101 GLU A N 1
ATOM 769 C CA . GLU A 1 101 ? -17.104 13.516 11.256 1.00 96.19 101 GLU A CA 1
ATOM 770 C C . GLU A 1 101 ? -16.135 12.691 12.122 1.00 96.19 101 GLU A C 1
ATOM 772 O O . GLU A 1 101 ? -14.935 12.675 11.867 1.00 96.19 101 GLU A O 1
ATOM 777 N N . LYS A 1 102 ? -16.662 11.914 13.081 1.00 95.69 102 LYS A N 1
ATOM 778 C CA . LYS A 1 102 ? -15.871 11.018 13.946 1.00 95.69 102 LYS A CA 1
ATOM 779 C C . LYS A 1 102 ? -15.071 9.937 13.203 1.00 95.69 102 LYS A C 1
ATOM 781 O O . LYS A 1 102 ? -14.175 9.355 13.800 1.00 95.69 102 LYS A O 1
ATOM 786 N N . TYR A 1 103 ? -15.435 9.621 11.963 1.00 96.00 103 TYR A N 1
ATOM 787 C CA . TYR A 1 103 ? -14.771 8.625 11.124 1.00 96.00 103 TYR A CA 1
ATOM 788 C C . TYR A 1 103 ? -13.955 9.257 10.001 1.00 96.00 103 TYR A C 1
ATOM 790 O O . TYR A 1 103 ? -13.091 8.582 9.457 1.00 96.00 103 TYR A O 1
ATOM 798 N N . MET A 1 104 ? -14.199 10.528 9.664 1.00 94.06 104 MET A N 1
ATOM 799 C CA . MET A 1 104 ? -13.672 11.162 8.454 1.00 94.06 104 MET A CA 1
ATOM 800 C C . MET A 1 104 ? -12.144 11.094 8.356 1.00 94.06 104 MET A C 1
ATOM 802 O O . MET A 1 104 ? -11.619 10.759 7.302 1.00 94.06 104 MET A O 1
ATOM 806 N N . GLU A 1 105 ? -11.427 11.349 9.454 1.00 91.81 105 GLU A N 1
ATOM 807 C CA . GLU A 1 105 ? -9.957 11.312 9.470 1.00 91.81 105 GLU A CA 1
ATOM 808 C C . GLU A 1 105 ? -9.406 9.928 9.087 1.00 91.81 105 GLU A C 1
ATOM 810 O O . GLU A 1 105 ? -8.507 9.811 8.254 1.00 91.81 105 GLU A O 1
ATOM 815 N N . THR A 1 106 ? -9.975 8.867 9.662 1.00 95.25 106 THR A N 1
ATOM 816 C CA . THR A 1 106 ? -9.596 7.483 9.353 1.00 95.25 106 THR A CA 1
ATOM 817 C C . THR A 1 106 ? -10.102 7.052 7.979 1.00 95.25 106 THR A C 1
ATOM 819 O O . THR A 1 106 ? -9.396 6.352 7.264 1.00 95.25 106 THR A O 1
ATOM 822 N N . PHE A 1 107 ? -11.302 7.477 7.594 1.00 96.00 107 PHE A N 1
ATOM 823 C CA . PHE A 1 107 ? -11.953 7.081 6.350 1.00 96.00 107 PHE A CA 1
ATOM 824 C C . PHE A 1 107 ? -11.268 7.666 5.109 1.00 96.00 107 PHE A C 1
ATOM 826 O O . PHE A 1 107 ? -11.155 6.989 4.081 1.00 96.00 107 PHE A O 1
ATOM 833 N N . ASP A 1 108 ? -10.814 8.917 5.197 1.00 92.81 108 ASP A N 1
ATOM 834 C CA . ASP A 1 108 ? -10.160 9.620 4.092 1.00 92.81 108 ASP A CA 1
ATOM 835 C C . ASP A 1 108 ? -8.749 9.066 3.841 1.00 92.81 108 ASP A C 1
ATOM 837 O O . ASP A 1 108 ? -8.357 8.801 2.701 1.00 92.81 108 ASP A O 1
ATOM 841 N N . HIS A 1 109 ? -8.001 8.785 4.915 1.00 93.31 109 HIS A N 1
ATOM 842 C CA . HIS A 1 109 ? -6.626 8.283 4.847 1.00 93.31 109 HIS A CA 1
ATOM 843 C C . HIS A 1 109 ? -6.398 7.042 5.726 1.00 93.31 109 HIS A C 1
ATOM 845 O O . HIS A 1 109 ? -5.580 7.086 6.657 1.00 93.31 109 HIS A O 1
ATOM 851 N N . PRO A 1 110 ? -7.073 5.914 5.433 1.00 97.12 110 PRO A N 1
ATOM 852 C CA . PRO A 1 110 ? -6.997 4.734 6.276 1.00 97.12 110 PRO A CA 1
ATOM 853 C C . PRO A 1 110 ? -5.600 4.130 6.216 1.00 97.12 110 PRO A C 1
ATOM 855 O O . PRO A 1 110 ? -5.036 3.920 5.141 1.00 97.12 110 PRO A O 1
ATOM 858 N N . LEU A 1 111 ? -5.052 3.838 7.392 1.00 98.00 111 LEU A N 1
ATOM 859 C CA . LEU A 1 111 ? -3.785 3.144 7.565 1.00 98.00 111 LEU A CA 1
ATOM 860 C C . LEU A 1 111 ? -4.058 1.753 8.141 1.00 98.00 111 LEU A C 1
ATOM 862 O O . LEU A 1 111 ? -4.399 1.620 9.309 1.00 98.00 111 LEU A O 1
ATOM 866 N N . PHE A 1 112 ? -3.909 0.704 7.346 1.00 97.94 112 PHE A N 1
ATOM 867 C CA . PHE A 1 112 ? -4.075 -0.672 7.815 1.00 97.94 112 PHE A CA 1
ATOM 868 C C . PHE A 1 112 ? -2.741 -1.233 8.302 1.00 97.94 112 PHE A C 1
ATOM 870 O O . PHE A 1 112 ? -1.699 -0.933 7.720 1.00 97.94 112 PHE A O 1
ATOM 877 N N . ARG A 1 113 ? -2.737 -2.097 9.323 1.00 97.12 113 ARG A N 1
ATOM 878 C CA . ARG A 1 113 ? -1.558 -2.942 9.563 1.00 97.12 113 ARG A CA 1
ATOM 879 C C . ARG A 1 113 ? -1.498 -4.012 8.486 1.00 97.12 113 ARG A C 1
ATOM 881 O O . ARG A 1 113 ? -2.527 -4.563 8.106 1.00 97.12 113 ARG A O 1
ATOM 888 N N . ALA A 1 114 ? -0.293 -4.363 8.050 1.00 96.69 114 ALA A N 1
ATOM 889 C CA . ALA A 1 114 ? -0.107 -5.441 7.081 1.00 96.69 114 ALA A CA 1
ATOM 890 C C . ALA A 1 114 ? -0.740 -6.775 7.535 1.00 96.69 114 ALA A C 1
ATOM 892 O O . ALA A 1 114 ? -1.282 -7.505 6.713 1.00 96.69 114 ALA A O 1
ATOM 893 N N . GLU A 1 115 ? -0.724 -7.066 8.840 1.00 94.69 115 GLU A N 1
ATOM 894 C CA . GLU A 1 115 ? -1.301 -8.292 9.415 1.00 94.69 115 GLU A CA 1
ATOM 895 C C . GLU A 1 115 ? -2.834 -8.310 9.482 1.00 94.69 115 GLU A C 1
ATOM 897 O O . GLU A 1 115 ? -3.412 -9.390 9.566 1.00 94.69 115 GLU A O 1
ATOM 902 N N . ASP A 1 116 ? -3.476 -7.143 9.383 1.00 96.44 116 ASP A N 1
ATOM 903 C CA . ASP A 1 116 ? -4.936 -7.006 9.400 1.00 96.44 116 ASP A CA 1
ATOM 904 C C . ASP A 1 116 ? -5.534 -7.043 7.978 1.00 96.44 116 ASP A C 1
ATOM 906 O O . ASP A 1 116 ? -6.756 -7.094 7.800 1.00 96.44 116 ASP A O 1
ATOM 910 N N . LEU A 1 117 ? -4.691 -7.019 6.936 1.00 96.31 117 LEU A N 1
ATOM 911 C CA . LEU A 1 117 ? -5.150 -7.090 5.553 1.00 96.31 117 LEU A CA 1
ATOM 912 C C . LEU A 1 117 ? -5.772 -8.455 5.250 1.00 96.31 117 LEU A C 1
ATOM 914 O O . LEU A 1 117 ? -5.188 -9.513 5.473 1.00 96.31 117 LEU A O 1
ATOM 918 N N . SER A 1 118 ? -6.953 -8.415 4.644 1.00 96.62 118 SER A N 1
ATOM 919 C CA . SER A 1 118 ? -7.672 -9.588 4.156 1.00 96.62 118 SER A CA 1
ATOM 920 C C . SER A 1 118 ? -8.453 -9.236 2.888 1.00 96.62 118 SER A C 1
ATOM 922 O O . SER A 1 118 ? -8.725 -8.051 2.648 1.00 96.62 118 SER A O 1
ATOM 924 N N . PRO A 1 119 ? -8.886 -10.235 2.096 1.00 96.25 119 PRO A N 1
ATOM 925 C CA . PRO A 1 119 ? -9.778 -9.991 0.966 1.00 96.25 119 PRO A CA 1
ATOM 926 C C . PRO A 1 119 ? -11.047 -9.228 1.369 1.00 96.25 119 PRO A C 1
ATOM 928 O O . PRO A 1 119 ? -11.517 -8.378 0.621 1.00 96.25 119 PRO A O 1
ATOM 931 N N . GLN A 1 120 ? -11.586 -9.485 2.565 1.00 96.44 120 GLN A N 1
ATOM 932 C CA . GLN A 1 120 ? -12.771 -8.806 3.090 1.00 96.44 120 GLN A CA 1
ATOM 933 C C . GLN A 1 120 ? -12.497 -7.333 3.412 1.00 96.44 120 GLN A C 1
ATOM 935 O O . GLN A 1 120 ? -13.325 -6.484 3.091 1.00 96.44 120 GLN A O 1
ATOM 940 N N . VAL A 1 121 ? -11.343 -7.018 4.009 1.00 97.25 121 VAL A N 1
ATOM 941 C CA . VAL A 1 121 ? -10.941 -5.628 4.285 1.00 97.25 121 VAL A CA 1
ATOM 942 C C . VAL A 1 121 ? -10.781 -4.850 2.980 1.00 97.25 121 VAL A C 1
ATOM 944 O O . VAL A 1 121 ? -11.328 -3.755 2.858 1.00 97.25 121 VAL A O 1
ATOM 947 N N . LEU A 1 122 ? -10.117 -5.423 1.968 1.00 95.94 122 LEU A N 1
ATOM 948 C CA . LEU A 1 122 ? -9.996 -4.742 0.676 1.00 95.94 122 LEU A CA 1
ATOM 949 C C . LEU A 1 122 ? -11.326 -4.643 -0.065 1.00 95.94 122 LEU A C 1
ATOM 951 O O . LEU A 1 122 ? -11.586 -3.609 -0.665 1.00 95.94 122 LEU A O 1
ATOM 955 N N . ALA A 1 123 ? -12.199 -5.651 0.006 1.00 94.69 123 ALA A N 1
ATOM 956 C CA . ALA A 1 123 ? -13.520 -5.582 -0.623 1.00 94.69 123 ALA A CA 1
ATOM 957 C C . ALA A 1 123 ? -14.363 -4.412 -0.091 1.00 94.69 123 ALA A C 1
ATOM 959 O O . ALA A 1 123 ? -15.146 -3.830 -0.836 1.00 94.69 123 ALA A O 1
ATOM 960 N N . ARG A 1 124 ? -14.169 -4.044 1.180 1.00 95.38 124 ARG A N 1
ATOM 961 C CA . ARG A 1 124 ? -14.811 -2.883 1.808 1.00 95.38 124 ARG A CA 1
ATOM 962 C C . ARG A 1 124 ? -14.168 -1.551 1.447 1.00 95.38 124 ARG A C 1
ATOM 964 O O . ARG A 1 124 ? -14.829 -0.527 1.533 1.00 95.38 124 ARG A O 1
ATOM 971 N N . ARG A 1 125 ? -12.881 -1.536 1.096 1.00 94.44 125 ARG A N 1
ATOM 972 C CA . ARG A 1 125 ? -12.151 -0.290 0.815 1.00 94.44 125 ARG A CA 1
ATOM 973 C C . ARG A 1 125 ? -12.057 0.035 -0.673 1.00 94.44 125 ARG A C 1
ATOM 975 O O . ARG A 1 125 ? -11.955 1.202 -1.036 1.00 94.44 125 ARG A O 1
ATOM 982 N N . VAL A 1 126 ? -12.074 -0.983 -1.524 1.00 91.50 126 VAL A N 1
ATOM 983 C CA . VAL A 1 126 ? -12.048 -0.832 -2.976 1.00 91.50 126 VAL A CA 1
ATOM 984 C C . VAL A 1 126 ? -13.466 -0.541 -3.453 1.00 91.50 126 VAL A C 1
ATOM 986 O O . VAL A 1 126 ? -14.378 -1.343 -3.247 1.00 91.50 126 VAL A O 1
ATOM 989 N N . TYR A 1 127 ? -13.642 0.607 -4.095 1.00 84.50 127 TYR A N 1
ATOM 990 C CA . TYR A 1 127 ? -14.906 1.029 -4.682 1.00 84.50 127 TYR A CA 1
ATOM 991 C C . TYR A 1 127 ? -14.939 0.738 -6.189 1.00 84.50 127 TYR A C 1
ATOM 993 O O . TYR A 1 127 ? -13.914 0.773 -6.874 1.00 84.50 127 TYR A O 1
ATOM 1001 N N . ASP A 1 128 ? -16.129 0.461 -6.725 1.00 71.69 128 ASP A N 1
ATOM 1002 C CA . ASP A 1 128 ? -16.314 0.198 -8.149 1.00 71.69 128 ASP A CA 1
ATOM 1003 C C . ASP A 1 128 ? -16.574 1.486 -8.946 1.00 71.69 128 ASP A C 1
ATOM 1005 O O . ASP A 1 128 ? -17.666 2.046 -8.946 1.00 71.69 128 ASP A O 1
ATOM 1009 N N . HIS A 1 129 ? -15.557 1.912 -9.692 1.00 62.69 129 HIS A N 1
ATOM 1010 C CA . HIS A 1 129 ? -15.565 3.042 -10.628 1.00 62.69 129 HIS A CA 1
ATOM 1011 C C . HIS A 1 129 ? -16.744 3.100 -11.622 1.00 62.69 129 HIS A C 1
ATOM 1013 O O . HIS A 1 129 ? -17.074 4.186 -12.102 1.00 62.69 129 HIS A O 1
ATOM 1019 N N . ARG A 1 130 ? -17.397 1.971 -11.943 1.00 59.59 130 ARG A N 1
ATOM 1020 C CA . ARG A 1 130 ? -18.417 1.907 -13.009 1.00 59.59 130 ARG A CA 1
ATOM 1021 C C . ARG A 1 130 ? -19.639 2.796 -12.765 1.00 59.59 130 ARG A C 1
ATOM 1023 O O . ARG A 1 130 ? -20.337 3.121 -13.723 1.00 59.59 130 ARG A O 1
ATOM 1030 N N . GLU A 1 131 ? -19.893 3.208 -11.524 1.00 53.59 131 GLU A N 1
ATOM 1031 C CA . GLU A 1 131 ? -21.024 4.082 -11.185 1.00 53.59 131 GLU A CA 1
ATOM 1032 C C . GLU A 1 131 ? -20.689 5.590 -11.218 1.00 53.59 131 GLU A C 1
ATOM 1034 O O . GLU A 1 131 ? -21.606 6.410 -11.187 1.00 53.59 131 GLU A O 1
ATOM 1039 N N . LEU A 1 132 ? -19.409 5.977 -11.348 1.00 56.19 132 LEU A N 1
ATOM 1040 C CA . LEU A 1 132 ? -18.947 7.377 -11.240 1.00 56.19 132 LEU A CA 1
ATOM 1041 C C . LEU A 1 132 ? -18.231 7.928 -12.489 1.00 56.19 132 LEU A C 1
ATOM 1043 O O . LEU A 1 132 ? -17.824 9.092 -12.498 1.00 56.19 132 LEU A O 1
ATOM 1047 N N . GLY A 1 133 ? -18.090 7.125 -13.548 1.00 57.97 133 GLY A N 1
ATOM 1048 C CA . GLY A 1 133 ? -17.400 7.504 -14.788 1.00 57.97 133 GLY A CA 1
ATOM 1049 C C . GLY A 1 133 ? -15.882 7.260 -14.768 1.00 57.97 133 GLY A C 1
ATOM 1050 O O . GLY A 1 133 ? -15.331 6.722 -13.811 1.00 57.97 133 GLY A O 1
ATOM 1051 N N . ASP A 1 134 ? -15.206 7.663 -15.846 1.00 56.09 134 ASP A N 1
ATOM 1052 C CA . ASP A 1 134 ? -13.912 7.093 -16.270 1.00 56.09 134 ASP A CA 1
ATOM 1053 C C . ASP A 1 134 ? -12.662 7.527 -15.461 1.00 56.09 134 ASP A C 1
ATOM 1055 O O . ASP A 1 134 ? -11.587 6.965 -15.655 1.00 56.09 134 ASP A O 1
ATOM 1059 N N . GLU A 1 135 ? -12.752 8.507 -14.549 1.00 55.44 135 GLU A N 1
ATOM 1060 C CA . GLU A 1 135 ? -11.568 9.184 -13.965 1.00 55.44 135 GLU A CA 1
ATOM 1061 C C . GLU A 1 135 ? -11.281 8.903 -12.470 1.00 55.44 135 GLU A C 1
ATOM 1063 O O . GLU A 1 135 ? -10.489 9.618 -11.849 1.00 55.44 135 GLU A O 1
ATOM 1068 N N . HIS A 1 136 ? -11.878 7.879 -11.850 1.00 64.56 136 HIS A N 1
ATOM 1069 C CA . HIS A 1 136 ? -11.783 7.705 -10.390 1.00 64.56 136 HIS A CA 1
ATOM 1070 C C . HIS A 1 136 ? -10.776 6.643 -9.919 1.00 64.56 136 HIS A C 1
ATOM 1072 O O . HIS A 1 136 ? -10.604 5.575 -10.505 1.00 64.56 136 HIS A O 1
ATOM 1078 N N . VAL A 1 137 ? -10.093 6.962 -8.813 1.00 65.31 137 VAL A N 1
ATOM 1079 C CA . VAL A 1 137 ? -9.250 6.037 -8.043 1.00 65.31 137 VAL A CA 1
ATOM 1080 C C . VAL A 1 137 ? -10.152 5.032 -7.326 1.00 65.31 137 VAL A C 1
ATOM 1082 O O . VAL A 1 137 ? -11.024 5.429 -6.560 1.00 65.31 137 VAL A O 1
ATOM 1085 N N . ALA A 1 138 ? -9.944 3.737 -7.574 1.00 82.12 138 ALA A N 1
ATOM 1086 C CA . ALA A 1 138 ? -10.741 2.660 -6.981 1.00 82.12 138 ALA A CA 1
ATOM 1087 C C . ALA A 1 138 ? -10.331 2.371 -5.529 1.00 82.12 138 ALA A C 1
ATOM 1089 O O . ALA A 1 138 ? -11.145 1.901 -4.739 1.00 82.12 138 ALA A O 1
ATOM 1090 N N . ALA A 1 139 ? -9.077 2.659 -5.169 1.00 90.06 139 ALA A N 1
ATOM 1091 C CA . ALA A 1 139 ? -8.597 2.575 -3.796 1.00 90.06 139 ALA A CA 1
ATOM 1092 C C . ALA A 1 139 ? -7.436 3.537 -3.534 1.00 90.06 139 ALA A C 1
ATOM 1094 O O . ALA A 1 139 ? -6.513 3.627 -4.342 1.00 90.06 139 ALA A O 1
ATOM 1095 N N . ASP A 1 140 ? -7.479 4.199 -2.379 1.00 94.12 140 ASP A N 1
ATOM 1096 C CA . ASP A 1 140 ? -6.388 4.988 -1.803 1.00 94.12 140 ASP A CA 1
ATOM 1097 C C . ASP A 1 140 ? -6.337 4.701 -0.300 1.00 94.12 140 ASP A C 1
ATOM 1099 O O . ASP A 1 140 ? -7.304 4.946 0.431 1.00 94.12 140 ASP A O 1
ATOM 1103 N N . PHE A 1 141 ? -5.258 4.076 0.150 1.00 97.38 141 PHE A N 1
ATOM 1104 C CA . PHE A 1 141 ? -5.027 3.754 1.555 1.00 97.38 141 PHE A CA 1
ATOM 1105 C C . PHE A 1 141 ? -3.542 3.527 1.803 1.00 97.38 141 PHE A C 1
ATOM 1107 O O . PHE A 1 141 ? -2.748 3.392 0.873 1.00 97.38 141 PHE A O 1
ATOM 1114 N N . SER A 1 142 ? -3.165 3.443 3.070 1.00 98.06 142 SER A N 1
ATOM 1115 C CA . SER A 1 142 ? -1.801 3.145 3.481 1.00 98.06 142 SER A CA 1
ATOM 1116 C C . SER A 1 142 ? -1.724 1.820 4.229 1.00 98.06 142 SER A C 1
ATOM 1118 O O . SER A 1 142 ? -2.674 1.400 4.887 1.00 98.06 142 SER A O 1
ATOM 1120 N N . VAL A 1 143 ? -0.568 1.167 4.149 1.00 98.25 143 VAL A N 1
ATOM 1121 C CA . VAL A 1 143 ? -0.256 -0.077 4.854 1.00 98.25 143 VAL A CA 1
ATOM 1122 C C . VAL A 1 143 ? 0.981 0.132 5.715 1.00 98.25 143 VAL A C 1
ATOM 1124 O O . VAL A 1 143 ? 2.067 0.389 5.195 1.00 98.25 143 VAL A O 1
ATOM 1127 N N . LEU A 1 144 ? 0.829 -0.015 7.028 1.00 97.56 144 LEU A N 1
ATOM 1128 C CA . LEU A 1 144 ? 1.931 -0.060 7.978 1.00 97.56 144 LEU A CA 1
ATOM 1129 C C . LEU A 1 144 ? 2.541 -1.467 7.972 1.00 97.56 144 LEU A C 1
ATOM 1131 O O . LEU A 1 144 ? 1.922 -2.438 8.416 1.00 97.56 144 LEU A O 1
ATOM 1135 N N . CYS A 1 145 ? 3.762 -1.573 7.457 1.00 95.19 145 CYS A N 1
ATOM 1136 C CA . CYS A 1 145 ? 4.491 -2.825 7.306 1.00 95.19 145 CYS A CA 1
ATOM 1137 C C . CYS A 1 145 ? 5.314 -3.174 8.551 1.00 95.19 145 CYS A C 1
ATOM 1139 O O . CYS A 1 145 ? 5.832 -2.304 9.265 1.00 95.19 145 CYS A O 1
ATOM 1141 N N . LYS A 1 146 ? 5.523 -4.477 8.769 1.00 82.06 146 LYS A N 1
ATOM 1142 C CA . LYS A 1 146 ? 6.468 -4.972 9.776 1.00 82.06 146 LYS A CA 1
ATOM 1143 C C . LYS A 1 146 ? 7.884 -4.607 9.321 1.00 82.06 146 LYS A C 1
ATOM 1145 O O . LYS A 1 146 ? 8.374 -5.109 8.319 1.00 82.06 146 LYS A O 1
ATOM 1150 N N . GLY A 1 147 ? 8.526 -3.688 10.039 1.00 81.88 147 GLY A N 1
ATOM 1151 C CA . GLY A 1 147 ? 9.825 -3.118 9.649 1.00 81.88 147 GLY A CA 1
ATOM 1152 C C . GLY A 1 147 ? 9.887 -1.590 9.668 1.00 81.88 147 GLY A C 1
ATOM 1153 O O . GLY A 1 147 ? 10.935 -1.030 9.359 1.00 81.88 147 GLY A O 1
ATOM 1154 N N . GLY A 1 148 ? 8.801 -0.910 10.058 1.00 90.00 148 GLY A N 1
ATOM 1155 C CA . GLY A 1 148 ? 8.795 0.549 10.221 1.00 90.00 148 GLY A CA 1
ATOM 1156 C C . GLY A 1 148 ? 8.748 1.298 8.891 1.00 90.00 148 GLY A C 1
ATOM 1157 O O . GLY A 1 148 ? 9.372 2.349 8.739 1.00 90.00 148 GLY A O 1
ATOM 1158 N N . VAL A 1 149 ? 8.037 0.733 7.918 1.00 95.44 149 VAL A N 1
ATOM 1159 C CA . VAL A 1 149 ? 7.790 1.329 6.604 1.00 95.44 149 VAL A CA 1
ATOM 1160 C C . VAL A 1 149 ? 6.286 1.423 6.399 1.00 95.44 149 VAL A C 1
ATOM 1162 O O . VAL A 1 149 ? 5.556 0.500 6.757 1.00 95.44 149 VAL A O 1
ATOM 1165 N N . THR A 1 150 ? 5.839 2.523 5.810 1.00 97.44 150 THR A N 1
ATOM 1166 C CA . THR A 1 150 ? 4.455 2.733 5.397 1.00 97.44 150 THR A CA 1
ATOM 1167 C C . THR A 1 150 ? 4.411 2.751 3.873 1.00 97.44 150 THR A C 1
ATOM 1169 O O . THR A 1 150 ? 5.242 3.399 3.238 1.00 97.44 150 THR A O 1
ATOM 1172 N N . ILE A 1 151 ? 3.464 2.024 3.281 1.00 97.94 151 ILE A N 1
ATOM 1173 C CA . ILE A 1 151 ? 3.237 1.984 1.833 1.00 97.94 151 ILE A CA 1
ATOM 1174 C C . ILE A 1 151 ? 1.883 2.621 1.557 1.00 97.94 151 ILE A C 1
ATOM 1176 O O . ILE A 1 151 ? 0.863 2.050 1.933 1.00 97.94 151 ILE A O 1
ATOM 1180 N N . ARG A 1 152 ? 1.850 3.769 0.881 1.00 97.81 152 ARG A N 1
ATOM 1181 C CA . ARG A 1 152 ? 0.612 4.270 0.280 1.00 97.81 152 ARG A CA 1
ATOM 1182 C C . ARG A 1 152 ? 0.348 3.511 -1.014 1.00 97.81 152 ARG A C 1
ATOM 1184 O O . ARG A 1 152 ? 1.239 3.388 -1.856 1.00 97.81 152 ARG A O 1
ATOM 1191 N N . VAL A 1 153 ? -0.873 3.022 -1.147 1.00 97.69 153 VAL A N 1
ATOM 1192 C CA . VAL A 1 153 ? -1.373 2.224 -2.259 1.00 97.69 153 VAL A CA 1
ATOM 1193 C C . VAL A 1 153 ? -2.456 3.035 -2.950 1.00 97.69 153 VAL A C 1
ATOM 1195 O O . VAL A 1 153 ? -3.476 3.344 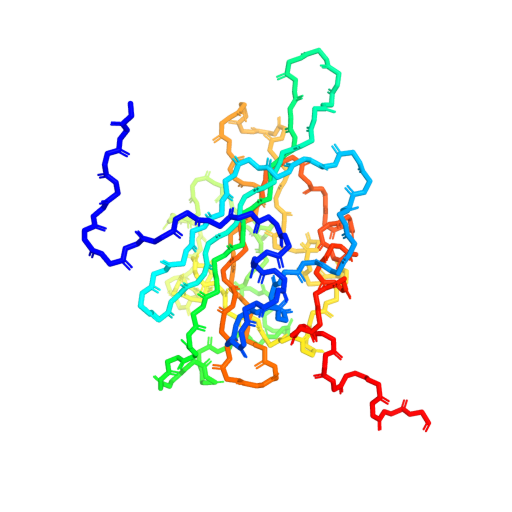-2.340 1.00 97.69 153 VAL A O 1
ATOM 1198 N N . MET A 1 154 ? -2.244 3.353 -4.224 1.00 95.31 154 MET A N 1
ATOM 1199 C C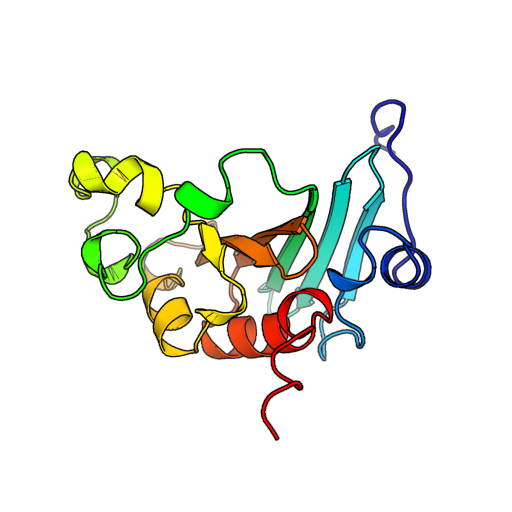A . MET A 1 154 ? -3.285 3.894 -5.094 1.00 95.31 154 MET A CA 1
ATOM 1200 C C . MET A 1 154 ? -3.535 2.904 -6.226 1.00 95.31 154 MET A C 1
ATOM 1202 O O . MET A 1 154 ? -2.591 2.467 -6.885 1.00 95.31 154 MET A O 1
ATOM 1206 N N . ALA A 1 155 ? -4.795 2.557 -6.466 1.00 92.50 155 ALA A N 1
ATOM 1207 C CA . ALA A 1 155 ? -5.172 1.624 -7.519 1.00 92.50 155 ALA A CA 1
ATOM 1208 C C . ALA A 1 155 ? -6.314 2.173 -8.381 1.00 92.50 155 ALA A C 1
ATOM 1210 O O . ALA A 1 155 ? -7.270 2.762 -7.870 1.00 92.50 155 ALA A O 1
ATOM 1211 N N . ARG A 1 156 ? -6.242 1.934 -9.693 1.00 90.06 156 ARG A N 1
ATOM 1212 C CA . ARG A 1 156 ? -7.321 2.195 -10.659 1.00 90.06 156 ARG A CA 1
ATOM 1213 C C . ARG A 1 156 ? -7.638 0.936 -11.447 1.00 90.06 156 ARG A C 1
ATOM 1215 O O . ARG A 1 156 ? -6.727 0.282 -11.949 1.00 90.06 156 ARG A O 1
ATOM 1222 N N . ASN A 1 157 ? -8.926 0.623 -11.576 1.00 87.62 157 ASN A N 1
ATOM 1223 C CA . ASN A 1 157 ? -9.454 -0.517 -12.341 1.00 87.62 157 ASN A CA 1
ATOM 1224 C C . ASN A 1 157 ? -8.947 -1.905 -11.890 1.00 87.62 157 ASN A C 1
ATOM 1226 O O . ASN A 1 157 ? -9.047 -2.887 -12.632 1.00 87.62 157 ASN A O 1
ATOM 1230 N N . ILE A 1 158 ? -8.418 -2.003 -10.667 1.00 88.50 158 ILE A N 1
ATOM 1231 C CA . ILE A 1 158 ? -7.991 -3.253 -10.028 1.00 88.50 158 ILE A CA 1
ATOM 1232 C C . ILE A 1 158 ? -9.058 -3.631 -9.001 1.00 88.50 158 ILE A C 1
ATOM 1234 O O . ILE A 1 158 ? -9.382 -2.830 -8.126 1.00 88.50 158 ILE A O 1
ATOM 1238 N N . ASP A 1 159 ? -9.616 -4.836 -9.114 1.00 88.44 159 ASP A N 1
ATOM 1239 C CA . ASP A 1 159 ? -10.576 -5.339 -8.133 1.00 88.44 159 ASP A CA 1
ATOM 1240 C C . ASP A 1 159 ? -9.901 -5.708 -6.800 1.00 88.44 159 ASP A C 1
ATOM 1242 O O . ASP A 1 159 ? -8.684 -5.876 -6.711 1.00 88.44 159 ASP A O 1
ATOM 1246 N N . ALA A 1 160 ? -10.705 -5.839 -5.744 1.00 91.94 160 ALA A N 1
ATOM 1247 C CA . ALA A 1 160 ? -10.199 -6.047 -4.391 1.00 91.94 160 ALA A CA 1
ATOM 1248 C C . ALA A 1 160 ? -9.382 -7.326 -4.205 1.00 91.94 160 ALA A C 1
ATOM 1250 O O . ALA A 1 160 ? -8.427 -7.324 -3.429 1.00 91.94 160 ALA A O 1
ATOM 1251 N N . LEU A 1 161 ? -9.741 -8.409 -4.897 1.00 91.38 161 LEU A N 1
ATOM 1252 C CA . LEU A 1 161 ? -9.027 -9.672 -4.762 1.00 91.38 161 LEU A CA 1
ATOM 1253 C C . LEU A 1 161 ? -7.678 -9.595 -5.479 1.00 91.38 161 LEU A C 1
ATOM 1255 O O . LEU A 1 161 ? -6.657 -9.932 -4.888 1.00 91.38 161 LEU A O 1
ATOM 1259 N N . ALA A 1 162 ? -7.659 -9.060 -6.701 1.00 90.38 162 ALA A N 1
ATOM 1260 C CA . ALA A 1 162 ? -6.421 -8.831 -7.435 1.00 90.38 162 ALA A CA 1
ATOM 1261 C C . ALA A 1 162 ? -5.477 -7.880 -6.681 1.00 90.38 162 ALA A C 1
ATOM 1263 O O . ALA A 1 162 ? -4.277 -8.139 -6.608 1.00 90.38 162 ALA A O 1
ATOM 1264 N N . LEU A 1 163 ? -6.006 -6.804 -6.081 1.00 93.25 163 LEU A N 1
ATOM 1265 C CA . LEU A 1 163 ? -5.213 -5.887 -5.259 1.00 93.25 163 LEU A CA 1
ATOM 1266 C C . LEU A 1 163 ? -4.666 -6.577 -4.002 1.00 93.25 163 LEU A C 1
ATOM 1268 O O . LEU A 1 163 ? -3.533 -6.312 -3.607 1.00 93.25 163 LEU A O 1
ATOM 1272 N N . PHE A 1 164 ? -5.438 -7.475 -3.387 1.00 94.50 164 PHE A N 1
ATOM 1273 C CA . PHE A 1 164 ? -4.973 -8.254 -2.242 1.00 94.50 164 PHE A CA 1
ATOM 1274 C C . PHE A 1 164 ? -3.799 -9.155 -2.631 1.00 94.50 164 PHE A C 1
ATOM 1276 O O . PHE A 1 164 ? -2.748 -9.073 -2.000 1.00 94.50 164 PHE A O 1
ATOM 1283 N N . ASP A 1 165 ? -3.937 -9.941 -3.699 1.00 91.81 165 ASP A N 1
ATOM 1284 C CA . ASP A 1 165 ? -2.879 -10.832 -4.192 1.00 91.81 165 ASP A CA 1
ATOM 1285 C C . ASP A 1 165 ? -1.610 -10.049 -4.570 1.00 91.81 165 ASP A C 1
ATOM 1287 O O . ASP A 1 165 ? -0.492 -10.452 -4.239 1.00 91.81 165 ASP A O 1
ATOM 1291 N N . LEU A 1 166 ? -1.786 -8.876 -5.191 1.00 92.38 166 LEU A N 1
ATOM 1292 C CA . LEU A 1 166 ? -0.717 -7.916 -5.456 1.00 92.38 166 LEU A CA 1
ATOM 1293 C C . LEU A 1 166 ? 0.011 -7.528 -4.169 1.00 92.38 166 LEU A C 1
ATOM 1295 O O . LEU A 1 166 ? 1.231 -7.656 -4.109 1.00 92.38 166 LEU A O 1
ATOM 1299 N N . LEU A 1 167 ? -0.707 -7.102 -3.129 1.00 94.25 167 LEU A N 1
ATOM 1300 C CA . LEU A 1 167 ? -0.104 -6.716 -1.851 1.00 94.25 167 LEU A CA 1
ATOM 1301 C C . LEU A 1 167 ? 0.591 -7.886 -1.146 1.00 94.25 167 LEU A C 1
ATOM 1303 O O . LEU A 1 167 ? 1.647 -7.685 -0.555 1.00 94.25 167 LEU A O 1
ATOM 1307 N N . GLN A 1 168 ? 0.073 -9.109 -1.265 1.00 92.06 168 GLN A N 1
ATOM 1308 C CA . GLN A 1 168 ? 0.734 -10.308 -0.737 1.00 92.06 168 GLN A CA 1
ATOM 1309 C C . GLN A 1 168 ? 2.041 -10.651 -1.479 1.00 92.06 168 GLN A C 1
ATOM 1311 O O . GLN A 1 168 ? 2.881 -11.384 -0.960 1.00 92.06 168 GLN A O 1
ATOM 1316 N N . SER A 1 169 ? 2.273 -10.099 -2.672 1.00 91.69 169 SER A N 1
ATOM 1317 C CA . SER A 1 169 ? 3.551 -10.261 -3.377 1.00 91.69 169 SER A CA 1
ATOM 1318 C C . SER A 1 169 ? 4.674 -9.356 -2.842 1.00 91.69 169 SER A C 1
ATOM 1320 O O . SER A 1 169 ? 5.844 -9.577 -3.177 1.00 91.69 169 SER A O 1
ATOM 1322 N N . LEU A 1 170 ? 4.348 -8.351 -2.014 1.00 93.75 170 LEU A N 1
ATOM 1323 C CA . LEU A 1 170 ? 5.313 -7.411 -1.434 1.00 93.75 170 LEU A CA 1
ATOM 1324 C C . LEU A 1 170 ? 5.956 -8.029 -0.183 1.00 93.75 170 LEU A C 1
ATOM 1326 O O . LEU A 1 170 ? 5.260 -8.269 0.808 1.00 93.75 170 LEU A O 1
ATOM 1330 N N . PRO A 1 171 ? 7.288 -8.219 -0.153 1.00 93.19 171 PRO A N 1
ATOM 1331 C CA . PRO A 1 171 ? 7.963 -8.774 1.019 1.00 93.19 171 PRO A CA 1
ATOM 1332 C C . PRO A 1 171 ? 7.729 -8.003 2.320 1.00 93.19 171 PRO A C 1
ATOM 1334 O O . PRO A 1 171 ? 7.707 -8.612 3.377 1.00 93.19 171 PRO A O 1
ATOM 1337 N N . ALA A 1 172 ? 7.561 -6.682 2.278 1.00 93.12 172 ALA A N 1
ATOM 1338 C CA . ALA A 1 172 ? 7.317 -5.854 3.460 1.00 93.12 172 ALA A CA 1
ATOM 1339 C C . ALA A 1 172 ? 5.921 -6.081 4.061 1.00 93.12 172 ALA A C 1
ATOM 1341 O O . ALA A 1 172 ? 5.744 -5.932 5.270 1.00 93.12 172 ALA A O 1
ATOM 1342 N N . VAL A 1 173 ? 4.946 -6.469 3.234 1.00 92.44 173 VAL A N 1
ATOM 1343 C CA . VAL A 1 173 ? 3.590 -6.805 3.684 1.00 92.44 173 VAL A CA 1
ATOM 1344 C C . VAL A 1 173 ? 3.575 -8.199 4.313 1.00 92.44 173 VAL A C 1
ATOM 1346 O O . VAL A 1 173 ? 2.956 -8.394 5.355 1.00 92.44 173 VAL A O 1
ATOM 1349 N N . THR A 1 174 ? 4.309 -9.151 3.732 1.00 88.38 174 THR A N 1
ATOM 1350 C CA . THR A 1 174 ? 4.292 -10.557 4.171 1.00 88.38 174 THR A CA 1
ATOM 1351 C C . THR A 1 174 ? 5.371 -10.928 5.187 1.00 88.38 174 THR A C 1
ATOM 1353 O O . THR A 1 174 ? 5.257 -11.954 5.865 1.00 88.38 174 THR A O 1
ATOM 1356 N N . ALA A 1 175 ? 6.405 -10.098 5.367 1.00 72.62 175 ALA A N 1
ATOM 1357 C CA . ALA A 1 175 ? 7.459 -10.314 6.355 1.00 72.62 175 ALA A CA 1
ATOM 1358 C C . ALA A 1 175 ? 6.866 -10.412 7.771 1.00 72.62 175 ALA A C 1
ATOM 1360 O O . ALA A 1 175 ? 6.517 -9.416 8.399 1.00 72.62 175 ALA A O 1
ATOM 1361 N N . GLY A 1 176 ? 6.768 -11.639 8.288 1.00 54.50 176 GLY A N 1
ATOM 1362 C CA . GLY A 1 176 ? 6.211 -11.936 9.610 1.00 54.50 176 GLY A CA 1
ATOM 1363 C C . GLY A 1 176 ? 4.839 -12.616 9.613 1.00 54.50 176 GLY A C 1
ATOM 1364 O O . GLY A 1 176 ? 4.314 -12.844 10.701 1.00 54.50 176 GLY A O 1
ATOM 1365 N N . GLN A 1 177 ? 4.271 -12.962 8.452 1.00 51.88 177 GLN A N 1
ATOM 1366 C CA . GLN A 1 177 ? 3.166 -13.932 8.350 1.00 51.88 177 GLN A CA 1
ATOM 1367 C C . GLN A 1 177 ? 3.687 -15.388 8.352 1.00 51.88 177 GLN A C 1
ATOM 1369 O O . GLN A 1 177 ? 3.006 -16.284 8.840 1.00 51.88 177 GLN A O 1
ATOM 1374 N N . ASP A 1 178 ? 4.947 -15.600 7.950 1.00 42.16 178 ASP A N 1
ATOM 1375 C CA . ASP A 1 178 ? 5.622 -16.912 7.904 1.00 42.16 178 ASP A CA 1
ATOM 1376 C C . ASP A 1 178 ? 6.148 -17.424 9.267 1.00 42.16 178 ASP A C 1
ATOM 1378 O O . ASP A 1 178 ? 6.789 -18.470 9.338 1.00 42.16 178 ASP A O 1
ATOM 1382 N N . ALA A 1 179 ? 5.916 -16.701 10.370 1.00 36.78 179 ALA A N 1
ATOM 1383 C CA . ALA A 1 179 ? 6.393 -17.097 11.704 1.00 36.78 179 ALA A CA 1
ATOM 1384 C C . ALA A 1 179 ? 5.390 -17.958 12.503 1.00 36.78 179 ALA A C 1
ATOM 1386 O O . ALA A 1 179 ? 5.642 -18.267 13.668 1.00 36.78 179 ALA A O 1
ATOM 1387 N N . ALA A 1 180 ? 4.267 -18.349 11.895 1.00 35.91 180 ALA A N 1
ATOM 1388 C CA . ALA A 1 180 ? 3.264 -19.227 12.491 1.00 35.91 180 ALA A CA 1
ATOM 1389 C C . ALA A 1 180 ? 3.027 -20.455 11.594 1.00 35.91 180 ALA A C 1
ATOM 1391 O O . ALA A 1 180 ? 2.009 -20.557 10.911 1.00 35.91 180 ALA A O 1
ATOM 1392 N N . GLY A 1 181 ? 3.994 -21.374 11.592 1.00 34.78 181 GLY A N 1
ATOM 1393 C CA . GLY A 1 181 ? 3.908 -22.702 10.978 1.00 34.78 181 GLY A CA 1
ATOM 1394 C C . GLY A 1 181 ? 4.583 -23.744 11.853 1.00 34.78 181 GLY A C 1
ATOM 1395 O O . GLY A 1 181 ? 5.703 -23.456 12.330 1.00 34.78 181 GLY A O 1
#

Foldseek 3Di:
DDDPPPQKDWDDLVVCCVPPQRVLQRQPDDPPQWDWDTWIDHPFKIKTKIWGDDPDPDIKIKIKIKGFADVCLVVLADPLVPLLLAQPVVFDPPCVPTRPPVNCVCHVEHEHELVRDDLVSLQRRFADCPVPDDDDWRHWYWYQFDPRMIMTITIDPAHSVNVSVRQCSRNRSCVPVVPPD